Protein AF-A0A946XIH6-F1 (afdb_monomer_lite)

Secondary structure (DSSP, 8-state):
-PPPSEEEE---TTTHHHHHHHHHHHHHTT-EEEE-S---S-----

Radius of gyration: 11.94 Å; chains: 1; bounding box: 33×20×26 Å

pLDDT: mean 85.66, std 11.71, range [53.41, 95.12]

Structure (mmCIF, N/CA/C/O backbone):
data_AF-A0A946XIH6-F1
#
_entry.id   AF-A0A946XIH6-F1
#
loop_
_atom_site.group_PDB
_atom_site.id
_atom_site.type_symbol
_atom_site.label_atom_id
_atom_site.label_alt_id
_atom_site.label_comp_id
_atom_site.label_asym_id
_atom_site.label_entity_id
_atom_site.label_seq_id
_atom_site.pdbx_PDB_ins_code
_atom_site.Cartn_x
_atom_site.Cartn_y
_atom_site.Cartn_z
_atom_site.occupancy
_atom_site.B_iso_or_equiv
_atom_site.auth_seq_id
_atom_site.auth_comp_id
_atom_site.auth_asym_id
_atom_site.auth_atom_id
_atom_site.pdbx_PDB_model_num
ATOM 1 N N . MET A 1 1 ? -17.004 11.697 2.729 1.00 63.53 1 MET A N 1
ATOM 2 C CA . MET A 1 1 ? -16.637 10.504 1.940 1.00 63.53 1 MET A CA 1
ATOM 3 C C . MET A 1 1 ? -16.347 9.361 2.893 1.00 63.53 1 MET A C 1
ATOM 5 O O . MET A 1 1 ? -15.512 9.543 3.770 1.00 63.53 1 MET A O 1
ATOM 9 N N . SER A 1 2 ? -17.031 8.228 2.746 1.00 82.69 2 SER A N 1
ATOM 10 C CA . SER A 1 2 ? -16.599 6.953 3.325 1.00 82.69 2 SER A CA 1
ATOM 11 C C . SER A 1 2 ? -15.634 6.274 2.354 1.00 82.69 2 SER A C 1
ATOM 13 O O . SER A 1 2 ? -15.835 6.327 1.140 1.00 82.69 2 SER A O 1
ATOM 15 N N . TYR A 1 3 ? -14.572 5.673 2.882 1.00 80.31 3 TYR A N 1
ATOM 16 C CA . TYR A 1 3 ? -13.703 4.789 2.110 1.00 80.31 3 TYR A CA 1
ATOM 17 C C . TYR A 1 3 ? -14.256 3.360 2.170 1.00 80.31 3 TYR A C 1
ATOM 19 O O . TYR A 1 3 ? -14.950 3.026 3.135 1.00 80.31 3 TYR A O 1
ATOM 27 N N . PRO A 1 4 ? -13.979 2.515 1.163 1.00 85.88 4 PRO A N 1
ATOM 28 C CA . PRO A 1 4 ? -14.201 1.082 1.302 1.00 85.88 4 PRO A CA 1
ATOM 29 C C . PRO A 1 4 ? -13.360 0.530 2.460 1.00 85.88 4 PRO A C 1
ATOM 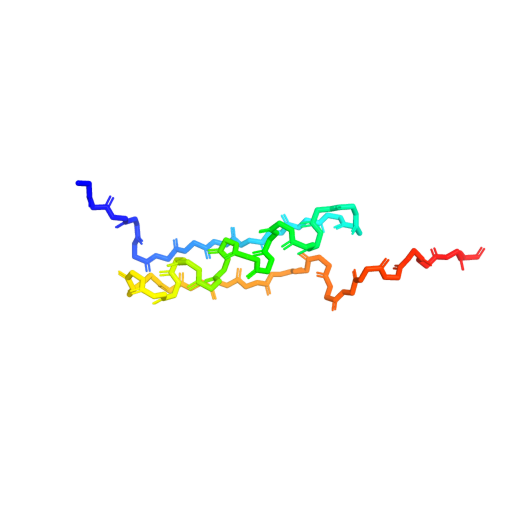31 O O . PRO A 1 4 ? -12.298 1.064 2.775 1.00 85.88 4 PRO A O 1
ATOM 34 N N . GLU A 1 5 ? -13.840 -0.547 3.079 1.00 85.44 5 GLU A N 1
ATOM 35 C CA . GLU A 1 5 ? -13.200 -1.173 4.244 1.00 85.44 5 GLU A CA 1
ATOM 36 C C . GLU A 1 5 ? -11.782 -1.674 3.924 1.00 85.44 5 GLU A C 1
ATOM 38 O O . GLU A 1 5 ? -10.888 -1.567 4.759 1.00 85.44 5 GLU A O 1
ATOM 43 N N . ARG A 1 6 ? -11.565 -2.144 2.685 1.00 93.00 6 ARG A N 1
ATOM 44 C CA . ARG A 1 6 ? -10.295 -2.693 2.202 1.00 93.00 6 ARG A CA 1
ATOM 45 C C . ARG A 1 6 ? -9.976 -2.244 0.777 1.00 93.00 6 ARG A C 1
ATOM 47 O O . ARG A 1 6 ? -10.842 -2.283 -0.097 1.00 93.00 6 ARG A O 1
ATOM 54 N N . ILE A 1 7 ? -8.720 -1.871 0.532 1.00 94.12 7 ILE A N 1
ATOM 55 C CA . ILE A 1 7 ? -8.193 -1.451 -0.776 1.00 94.12 7 ILE A CA 1
ATOM 56 C C . ILE A 1 7 ? -6.951 -2.273 -1.123 1.00 94.12 7 ILE A C 1
ATOM 58 O O . ILE A 1 7 ? -6.044 -2.414 -0.307 1.00 94.12 7 ILE A O 1
ATOM 62 N N . VAL A 1 8 ? -6.890 -2.779 -2.357 1.00 94.69 8 VAL A N 1
ATOM 63 C CA . VAL A 1 8 ? -5.698 -3.443 -2.903 1.00 94.69 8 V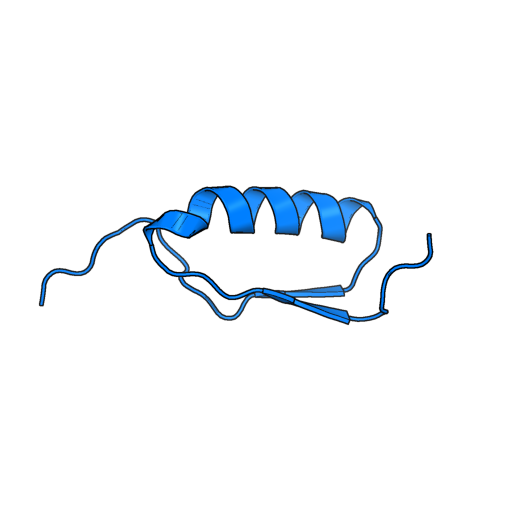AL A CA 1
ATOM 64 C C . VAL A 1 8 ? -4.914 -2.448 -3.756 1.00 94.69 8 VAL A C 1
ATOM 66 O O . VAL A 1 8 ? -5.491 -1.790 -4.621 1.00 94.69 8 VAL A O 1
ATOM 69 N N . LEU A 1 9 ? -3.607 -2.339 -3.522 1.00 93.00 9 LEU A N 1
ATOM 70 C CA . LEU A 1 9 ? -2.695 -1.492 -4.285 1.00 93.00 9 LEU A CA 1
ATOM 71 C C . LEU A 1 9 ? -1.667 -2.345 -5.029 1.00 93.00 9 LEU A C 1
ATOM 73 O O . LEU A 1 9 ? -0.985 -3.173 -4.429 1.00 93.00 9 LEU A O 1
ATOM 77 N N . ALA A 1 10 ? -1.540 -2.090 -6.328 1.00 92.25 10 ALA A N 1
ATOM 78 C CA . ALA A 1 10 ? -0.542 -2.683 -7.205 1.00 92.25 10 ALA A CA 1
ATOM 79 C C . ALA A 1 10 ? -0.009 -1.608 -8.156 1.00 92.25 10 ALA A C 1
ATOM 81 O O . ALA A 1 10 ? -0.758 -0.727 -8.584 1.00 92.25 10 ALA A O 1
ATOM 82 N N . THR A 1 11 ? 1.274 -1.661 -8.485 1.00 89.25 11 THR A N 1
ATOM 83 C CA . THR A 1 11 ? 1.912 -0.731 -9.419 1.00 89.25 11 THR A CA 1
ATOM 84 C C . THR A 1 11 ? 3.149 -1.364 -10.049 1.00 89.25 11 THR A C 1
ATOM 86 O O . THR A 1 11 ? 3.636 -2.369 -9.541 1.00 89.25 11 THR A O 1
ATOM 89 N N . ASP A 1 12 ? 3.649 -0.791 -11.139 1.00 85.69 12 ASP A N 1
ATOM 90 C CA . ASP A 1 12 ? 4.956 -1.127 -11.705 1.00 85.69 12 ASP A CA 1
ATOM 91 C C . ASP A 1 12 ? 6.086 -0.343 -11.001 1.00 85.69 12 ASP A C 1
ATOM 93 O O . ASP A 1 12 ? 5.862 0.376 -10.027 1.00 85.69 12 ASP A O 1
ATOM 97 N N . HIS A 1 13 ? 7.331 -0.477 -11.464 1.00 85.38 13 HIS A N 1
ATOM 98 C CA . HIS A 1 13 ? 8.470 0.239 -10.872 1.00 85.38 13 HIS A CA 1
ATOM 99 C C . HIS A 1 13 ? 8.289 1.771 -10.911 1.00 85.38 13 HIS A C 1
ATOM 101 O O . HIS A 1 13 ? 8.648 2.462 -9.956 1.00 85.38 13 HIS A O 1
ATOM 107 N N . GLY A 1 14 ? 7.679 2.308 -11.975 1.00 85.12 14 GLY A N 1
ATOM 108 C CA . GLY A 1 14 ? 7.472 3.746 -12.153 1.00 85.12 14 GLY A CA 1
ATOM 109 C C . GLY A 1 14 ? 6.480 4.338 -11.151 1.00 85.12 14 GLY A C 1
ATOM 110 O O . GLY A 1 14 ? 6.656 5.469 -10.693 1.00 85.12 14 GLY A O 1
ATOM 111 N N . GLY A 1 15 ? 5.458 3.576 -10.759 1.00 87.94 15 GLY A N 1
ATOM 112 C CA . GLY A 1 15 ? 4.456 4.030 -9.796 1.00 87.94 15 GLY A CA 1
ATOM 113 C C . GLY A 1 15 ? 4.743 3.681 -8.331 1.00 87.94 15 GLY A C 1
ATOM 114 O O . GLY A 1 15 ? 3.947 4.054 -7.463 1.00 87.94 15 GLY A O 1
ATOM 115 N N . TYR A 1 16 ? 5.880 3.047 -8.013 1.00 89.81 16 TYR A N 1
ATOM 116 C CA . TYR A 1 16 ? 6.240 2.657 -6.642 1.00 89.81 16 TYR A CA 1
ATOM 117 C C . TYR A 1 16 ? 6.175 3.822 -5.640 1.00 89.81 16 TYR A C 1
ATOM 119 O O . TYR A 1 16 ? 5.492 3.720 -4.617 1.00 89.81 16 TYR A O 1
ATOM 127 N N . LYS A 1 17 ? 6.808 4.966 -5.951 1.00 91.38 17 LYS A N 1
ATOM 128 C CA . LYS A 1 17 ? 6.811 6.150 -5.063 1.00 91.38 17 LYS A CA 1
ATOM 129 C C . LYS A 1 17 ? 5.407 6.647 -4.752 1.00 91.38 17 LYS A C 1
ATOM 131 O O . LYS A 1 17 ? 5.096 6.978 -3.607 1.00 91.38 17 LYS A O 1
ATOM 136 N N . LEU A 1 18 ? 4.560 6.712 -5.779 1.00 92.75 18 LEU A N 1
ATOM 137 C CA . LEU A 1 18 ? 3.194 7.196 -5.636 1.00 92.75 18 LEU A CA 1
ATOM 138 C C . LEU A 1 18 ? 2.348 6.208 -4.831 1.00 92.75 18 LEU A C 1
ATOM 140 O O . LEU A 1 18 ? 1.616 6.628 -3.935 1.00 92.75 18 LEU A O 1
ATOM 144 N N . LYS A 1 19 ? 2.488 4.905 -5.097 1.00 94.06 19 LYS A N 1
ATOM 145 C CA . LYS A 1 19 ? 1.816 3.859 -4.324 1.00 94.06 19 LYS A CA 1
ATOM 146 C C . LYS A 1 19 ? 2.182 3.941 -2.844 1.00 94.06 19 LYS A C 1
ATOM 148 O O . LYS A 1 19 ? 1.284 3.944 -2.008 1.00 94.06 19 LYS A O 1
ATOM 153 N N . GLU A 1 20 ? 3.464 4.055 -2.509 1.00 93.75 20 GLU A N 1
ATOM 154 C CA . GLU A 1 20 ? 3.916 4.159 -1.116 1.00 93.75 20 GLU A CA 1
ATOM 155 C C . GLU A 1 20 ? 3.379 5.422 -0.421 1.00 93.75 20 GLU A C 1
ATOM 157 O O . GLU A 1 20 ? 2.995 5.381 0.752 1.00 93.75 20 GLU A O 1
ATOM 162 N N . HIS A 1 21 ? 3.276 6.541 -1.144 1.00 95.06 21 HIS A N 1
ATOM 163 C CA . HIS A 1 21 ? 2.639 7.752 -0.625 1.00 95.06 21 HIS A CA 1
ATOM 164 C C . HIS A 1 21 ? 1.134 7.551 -0.364 1.00 95.06 21 HIS A C 1
ATOM 166 O O . HIS A 1 21 ? 0.642 7.868 0.723 1.00 95.06 21 HIS A O 1
ATOM 172 N N . LEU A 1 22 ? 0.406 6.975 -1.326 1.00 94.06 22 LEU A N 1
ATOM 173 C CA . LEU A 1 22 ? -1.030 6.696 -1.214 1.00 94.06 22 LEU A CA 1
ATOM 174 C C . LEU A 1 22 ? -1.344 5.688 -0.108 1.00 94.06 22 LEU A C 1
ATOM 176 O O . LEU A 1 22 ? -2.290 5.883 0.649 1.00 94.06 22 LEU A O 1
ATOM 180 N N . LYS A 1 23 ? -0.528 4.645 0.032 1.00 94.31 23 LYS A N 1
ATOM 181 C CA . LYS A 1 23 ? -0.626 3.648 1.101 1.00 94.31 23 LYS A CA 1
ATOM 182 C C . LYS A 1 23 ? -0.565 4.302 2.477 1.00 94.31 23 LYS A C 1
ATOM 184 O O . LYS A 1 23 ? -1.460 4.088 3.289 1.00 94.31 23 LYS A O 1
ATOM 189 N N . LYS A 1 24 ? 0.427 5.167 2.724 1.00 95.12 24 LYS A N 1
ATOM 190 C CA . LYS A 1 24 ? 0.541 5.919 3.990 1.00 95.12 24 LYS A CA 1
ATOM 191 C C . LYS A 1 24 ? -0.674 6.811 4.230 1.00 95.12 24 LYS A C 1
ATOM 193 O O . LYS A 1 24 ? -1.188 6.859 5.347 1.00 95.12 24 LYS A O 1
ATOM 198 N N . TYR A 1 25 ? -1.156 7.484 3.186 1.00 95.00 25 TYR A N 1
ATOM 199 C CA . TYR A 1 25 ? -2.358 8.306 3.271 1.00 95.00 25 TYR A CA 1
ATOM 200 C C . TYR A 1 25 ? -3.593 7.478 3.660 1.00 95.00 25 TYR A C 1
ATOM 202 O O . TYR A 1 25 ? -4.266 7.821 4.629 1.00 95.00 25 TYR A O 1
ATOM 210 N N . LEU A 1 26 ? -3.867 6.374 2.965 1.00 93.31 26 LEU A N 1
ATOM 211 C CA . LEU A 1 26 ? -5.033 5.516 3.206 1.00 93.31 26 LEU A CA 1
ATOM 212 C C . LEU A 1 26 ? -4.994 4.865 4.596 1.00 93.31 26 LEU A C 1
ATOM 214 O O . LEU A 1 26 ? -5.992 4.903 5.316 1.00 93.31 26 LEU A O 1
ATOM 218 N N . ILE A 1 27 ? -3.823 4.386 5.0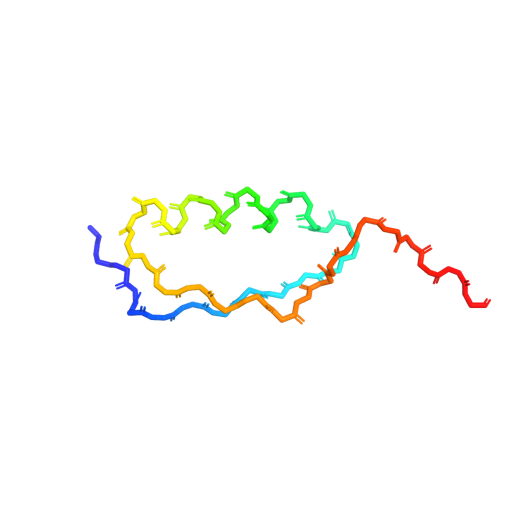24 1.00 92.75 27 ILE A N 1
ATOM 219 C CA . ILE A 1 27 ? -3.619 3.855 6.379 1.00 92.75 27 ILE A CA 1
ATOM 220 C C . ILE A 1 27 ? -3.894 4.942 7.431 1.00 92.75 27 ILE A C 1
ATOM 222 O O . ILE A 1 27 ? -4.589 4.686 8.410 1.00 92.75 27 ILE A O 1
ATOM 226 N N . SER A 1 28 ? -3.444 6.187 7.212 1.00 94.31 28 SER A N 1
ATOM 227 C CA . SER A 1 28 ? -3.735 7.306 8.130 1.00 94.31 28 SER A CA 1
ATOM 228 C C . SER A 1 28 ? -5.229 7.649 8.234 1.00 94.31 28 SER A C 1
ATOM 230 O O . SER A 1 28 ? -5.656 8.293 9.191 1.00 94.31 28 SER A O 1
ATOM 232 N N . LYS A 1 29 ? -6.033 7.225 7.252 1.00 92.06 29 LYS A N 1
ATOM 233 C CA . LYS A 1 29 ? -7.494 7.372 7.236 1.00 92.06 29 LYS A CA 1
ATOM 234 C C . LYS A 1 29 ? -8.226 6.159 7.819 1.00 92.06 29 LYS A C 1
ATOM 236 O O . LYS A 1 29 ? -9.453 6.168 7.823 1.00 92.06 29 LYS A O 1
ATOM 241 N N . GLY A 1 30 ? -7.499 5.161 8.329 1.00 91.94 30 GLY A N 1
ATOM 242 C CA . GLY A 1 30 ? -8.062 3.946 8.923 1.00 91.94 30 GLY A CA 1
ATOM 243 C C . GLY A 1 30 ? -8.536 2.915 7.898 1.00 91.94 30 GLY A C 1
ATOM 244 O O . GLY A 1 30 ? -9.365 2.077 8.232 1.00 91.94 30 GLY A O 1
ATOM 245 N N . VAL A 1 31 ? -8.050 2.992 6.656 1.00 93.88 31 VAL A N 1
ATOM 246 C CA . VAL A 1 31 ? -8.383 2.032 5.597 1.00 93.88 31 VAL A CA 1
ATOM 247 C C . VAL A 1 31 ? -7.432 0.841 5.662 1.00 93.88 31 VAL A C 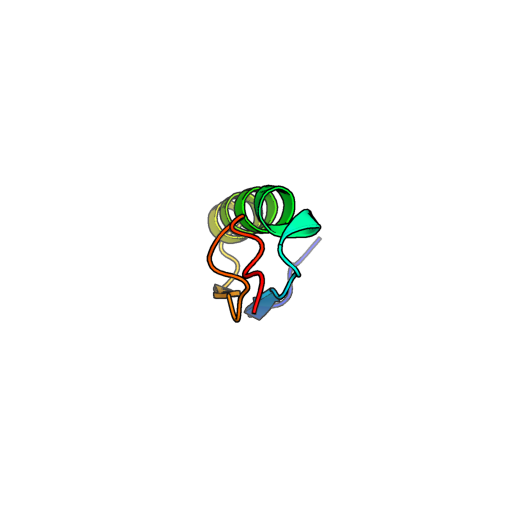1
ATOM 249 O O . VAL A 1 31 ? -6.219 1.031 5.777 1.00 93.88 31 VAL A O 1
ATOM 252 N N . ASP A 1 32 ? -7.967 -0.375 5.541 1.00 94.00 32 ASP A N 1
ATOM 253 C CA . ASP A 1 32 ? -7.157 -1.583 5.391 1.00 94.00 32 ASP A CA 1
ATOM 254 C C . ASP A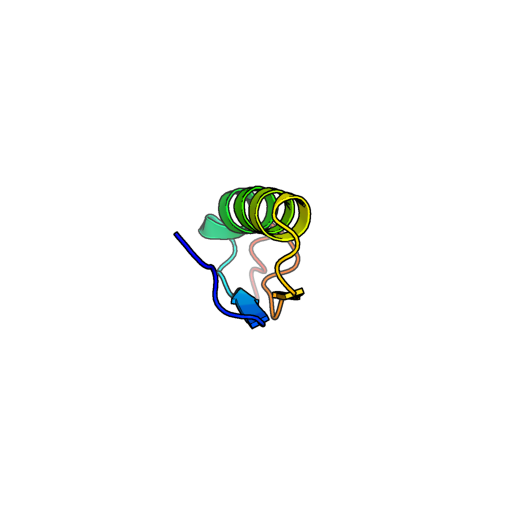 1 32 ? -6.555 -1.632 3.978 1.00 94.00 32 ASP A C 1
ATOM 256 O O . ASP A 1 32 ? -7.276 -1.616 2.976 1.00 94.00 32 ASP A O 1
ATOM 260 N N . VAL A 1 33 ? -5.227 -1.654 3.882 1.00 94.94 33 VAL A N 1
ATOM 261 C CA . VAL A 1 33 ? -4.509 -1.609 2.603 1.00 94.94 33 VAL A CA 1
ATOM 262 C C . VAL A 1 33 ? -3.717 -2.893 2.411 1.00 94.94 33 VAL A C 1
ATOM 264 O O . VAL A 1 33 ? -2.811 -3.193 3.185 1.00 94.94 33 VAL A O 1
ATOM 267 N N . ILE A 1 34 ? -4.005 -3.602 1.321 1.00 94.56 34 ILE A N 1
ATOM 268 C CA . ILE A 1 34 ? -3.232 -4.759 0.870 1.00 94.56 34 ILE A CA 1
ATOM 269 C C . ILE A 1 34 ? -2.341 -4.321 -0.288 1.00 94.56 34 ILE A C 1
ATOM 271 O O . ILE A 1 34 ? -2.822 -3.977 -1.364 1.00 94.56 34 ILE A O 1
ATOM 275 N N . ASP A 1 35 ? -1.032 -4.344 -0.073 1.00 91.81 35 ASP A N 1
ATOM 276 C CA . ASP A 1 35 ? -0.037 -4.048 -1.099 1.00 91.81 35 ASP A CA 1
ATOM 277 C C . ASP A 1 35 ? 0.437 -5.348 -1.757 1.00 91.81 35 ASP A C 1
ATOM 279 O O . ASP A 1 35 ? 1.006 -6.210 -1.087 1.00 91.81 35 ASP A O 1
ATOM 283 N N . VAL A 1 36 ? 0.192 -5.490 -3.060 1.00 92.50 36 VAL A N 1
ATOM 284 C CA . VAL A 1 36 ? 0.559 -6.680 -3.846 1.00 92.50 36 VAL A CA 1
ATOM 285 C C . VAL A 1 36 ? 1.685 -6.409 -4.853 1.00 92.50 36 VAL A C 1
ATOM 287 O O . VAL A 1 36 ? 1.908 -7.213 -5.753 1.00 92.50 36 VAL A O 1
ATOM 290 N N . GLY A 1 37 ? 2.425 -5.305 -4.689 1.00 81.56 37 GLY A N 1
ATOM 291 C CA . GLY A 1 37 ? 3.664 -5.021 -5.428 1.00 81.56 37 GLY A CA 1
ATOM 292 C C . GLY A 1 37 ? 3.590 -3.801 -6.356 1.00 81.56 37 GLY A C 1
ATOM 293 O O . GLY A 1 37 ? 2.621 -3.045 -6.332 1.00 81.56 37 GLY A O 1
ATOM 294 N N . THR A 1 38 ? 4.633 -3.486 -7.123 1.00 80.75 38 THR A N 1
ATOM 295 C CA . THR A 1 38 ? 6.050 -3.866 -6.950 1.00 80.75 38 THR A CA 1
ATOM 296 C C . THR A 1 38 ? 6.584 -3.372 -5.599 1.00 80.75 38 THR A C 1
ATOM 298 O O . THR A 1 38 ? 6.113 -2.361 -5.087 1.00 80.75 38 THR A O 1
ATOM 301 N N . PHE A 1 39 ? 7.529 -4.078 -4.977 1.00 79.62 39 PHE A N 1
ATOM 302 C CA . PHE A 1 39 ? 8.064 -3.726 -3.646 1.00 79.62 39 PHE A CA 1
ATOM 303 C C . PHE A 1 39 ? 9.382 -2.940 -3.693 1.00 79.62 39 PHE A C 1
ATOM 305 O O . PHE A 1 39 ? 9.997 -2.706 -2.657 1.00 79.62 39 PHE A O 1
ATOM 312 N N . SER A 1 40 ? 9.809 -2.529 -4.884 1.00 74.50 40 SER A N 1
ATOM 313 C CA . SER A 1 40 ? 11.012 -1.737 -5.105 1.00 74.50 40 SER A CA 1
ATOM 314 C C . SER A 1 40 ? 10.849 -0.813 -6.317 1.00 74.50 40 SER A C 1
ATOM 316 O O . SER A 1 40 ? 9.984 -1.017 -7.171 1.00 74.50 40 SER A O 1
ATOM 318 N N . GLU A 1 41 ? 11.704 0.210 -6.372 1.00 68.31 41 GLU A N 1
ATOM 319 C CA . GLU A 1 41 ? 11.912 1.067 -7.553 1.00 68.31 41 GLU A CA 1
ATOM 320 C C . GLU A 1 41 ? 12.890 0.443 -8.553 1.00 68.31 41 GLU A C 1
ATOM 322 O O . GLU A 1 41 ? 13.166 1.031 -9.596 1.00 68.31 41 GLU A O 1
ATOM 327 N N . GLU A 1 42 ? 13.463 -0.713 -8.220 1.00 68.38 42 GLU A N 1
ATOM 328 C CA . GLU A 1 42 ? 14.475 -1.346 -9.051 1.00 68.38 42 GLU A CA 1
ATOM 329 C C . GLU A 1 42 ? 13.816 -1.892 -10.319 1.00 68.38 42 GLU A C 1
ATOM 331 O O . GLU A 1 42 ? 12.959 -2.777 -10.273 1.00 68.38 42 GLU A O 1
ATOM 336 N N . SER A 1 43 ? 14.224 -1.344 -11.465 1.00 62.06 43 SER A N 1
ATOM 337 C CA . SER A 1 43 ? 14.014 -2.001 -12.749 1.00 62.06 43 SER A CA 1
ATOM 338 C C . SER A 1 43 ? 14.850 -3.273 -12.734 1.00 62.06 43 SER A C 1
ATOM 340 O O . SER A 1 43 ? 16.074 -3.205 -12.632 1.00 62.06 43 SER A O 1
ATOM 342 N N . ILE A 1 44 ? 14.198 -4.431 -12.776 1.00 54.59 44 ILE A N 1
ATOM 343 C CA . ILE A 1 44 ? 14.903 -5.698 -12.939 1.00 54.59 44 ILE A CA 1
ATOM 344 C C . ILE A 1 44 ? 15.127 -5.860 -14.441 1.00 54.59 44 ILE A C 1
ATOM 346 O O . ILE A 1 44 ? 14.205 -6.228 -15.169 1.00 54.59 44 ILE A O 1
ATOM 350 N N . ASP A 1 45 ? 16.331 -5.530 -14.897 1.00 57.44 45 ASP A N 1
ATOM 351 C CA . ASP A 1 45 ? 16.803 -5.967 -16.207 1.00 57.44 45 ASP A CA 1
ATOM 352 C C . ASP A 1 45 ? 17.126 -7.467 -16.100 1.00 57.44 45 ASP A C 1
ATOM 354 O O . ASP A 1 45 ? 17.921 -7.881 -15.251 1.00 57.44 45 ASP A O 1
ATOM 358 N N . TYR A 1 46 ? 16.431 -8.278 -16.900 1.00 53.41 46 TYR A N 1
ATOM 359 C CA . TYR A 1 46 ? 16.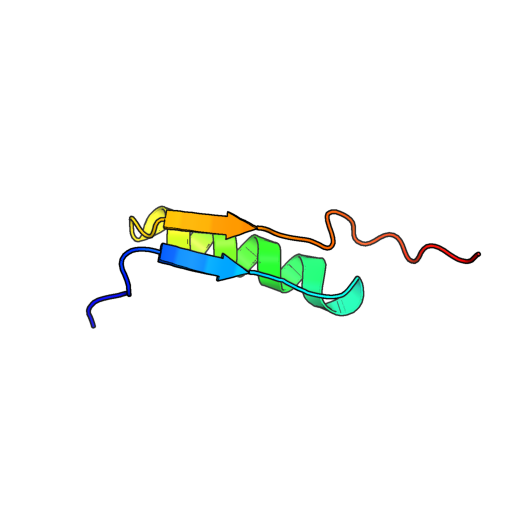632 -9.725 -17.028 1.00 53.41 46 TYR A CA 1
ATOM 360 C C . TYR A 1 46 ? 17.779 -10.064 -17.985 1.00 53.41 46 TYR A C 1
ATOM 362 O O . TYR A 1 46 ? 17.993 -9.307 -18.960 1.00 53.41 46 TYR A O 1
#

Foldseek 3Di:
DDDPQEDEDEDDLVCQVVSVVVVVVCVVVVHHYHYPDDPHNDDDDD

Sequence (46 aa):
MSYPERIVLATDHGGYKLKEHLKKYLISKGVDVIDVGTFSEESIDY